Protein AF-A0A954Q756-F1 (afdb_monomer)

pLDDT: mean 82.17, std 11.8, range [59.94, 98.0]

Mean predicted aligned error: 11.75 Å

Secondary structure (DSSP, 8-state):
-HHHHHHHHHHHHHHTT---PPP-SPPPPP-SSHHHHHHHHHHHT---------TTSTT-TT--

Sequence (64 aa):
MTCFRISFFAMLLVIATIAVAEDPTPRIAWYGQLADGLAEAQRTGRPILLVSGAPQCHGVPGVW

Solvent-accessible surface area (backbone atoms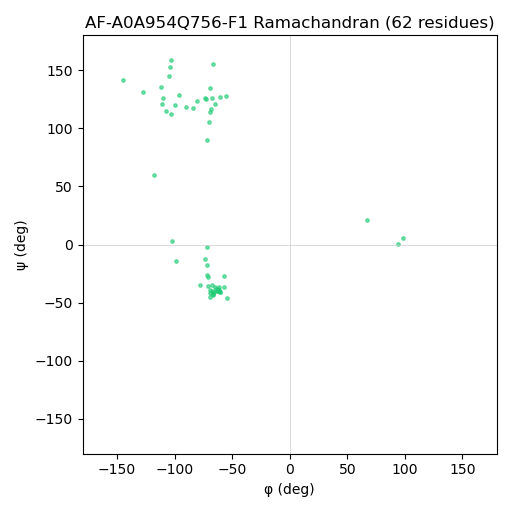 only — not comparable to full-atom values): 4439 Å² total; per-residue (Å²): 123,65,68,64,56,52,54,52,52,54,52,54,57,59,64,75,66,70,74,81,78,79,76,86,70,90,73,88,85,85,60,96,45,71,68,59,44,50,54,49,23,66,74,69,74,44,89,80,85,89,84,84,60,54,68,88,43,88,90,40,85,93,41,129

Radius of gyration: 22.82 Å; Cα contacts (8 Å, |Δi|>4): 22; chains: 1; bounding box: 34×57×34 Å

Structure (mmCIF, N/CA/C/O backbone):
data_AF-A0A954Q756-F1
#
_entry.id   AF-A0A954Q756-F1
#
loop_
_atom_site.group_PDB
_atom_site.id
_atom_site.type_symbol
_atom_site.label_atom_id
_atom_site.label_alt_id
_atom_site.label_comp_id
_atom_site.label_asym_id
_atom_site.label_entity_id
_atom_site.label_seq_id
_atom_site.pdbx_PDB_ins_code
_atom_site.Cartn_x
_atom_site.Cartn_y
_atom_site.Cartn_z
_atom_site.occupancy
_atom_site.B_iso_or_equiv
_atom_site.auth_seq_id
_atom_site.auth_comp_id
_atom_site.auth_asym_id
_atom_site.auth_atom_id
_atom_site.pdbx_PDB_model_num
ATOM 1 N N . MET A 1 1 ? 26.127 49.572 8.319 1.00 60.94 1 MET A N 1
ATOM 2 C CA . MET A 1 1 ? 26.121 48.189 8.866 1.00 60.94 1 MET A CA 1
ATOM 3 C C . MET A 1 1 ? 24.801 47.775 9.534 1.00 60.94 1 MET A C 1
ATOM 5 O O . MET A 1 1 ? 24.573 46.583 9.682 1.00 60.94 1 MET A O 1
ATOM 9 N N . THR A 1 2 ? 23.908 48.700 9.901 1.00 59.94 2 THR A N 1
ATOM 10 C CA . THR A 1 2 ? 22.589 48.405 10.506 1.00 59.94 2 THR A CA 1
ATOM 11 C C . THR A 1 2 ? 21.530 47.939 9.497 1.00 59.94 2 THR A C 1
ATOM 13 O O . THR A 1 2 ? 20.758 47.042 9.810 1.00 59.94 2 THR A O 1
ATOM 16 N N . CYS A 1 3 ? 21.549 48.457 8.263 1.00 62.91 3 CYS A N 1
ATOM 17 C CA . CYS A 1 3 ? 20.596 48.082 7.205 1.00 62.91 3 CYS A CA 1
ATOM 18 C C . CYS A 1 3 ? 20.669 46.584 6.826 1.00 62.91 3 CYS A C 1
ATOM 20 O O . CYS A 1 3 ? 19.647 45.917 6.718 1.00 62.91 3 CYS A O 1
ATOM 22 N N . PHE A 1 4 ? 21.879 46.012 6.751 1.00 61.41 4 PHE A N 1
ATOM 23 C CA . PHE A 1 4 ? 22.081 44.587 6.447 1.00 61.41 4 PHE A CA 1
ATOM 24 C C . PHE A 1 4 ? 21.524 43.659 7.542 1.00 61.41 4 PHE A C 1
ATOM 26 O O . PHE A 1 4 ? 20.953 42.615 7.242 1.00 61.41 4 PHE A O 1
ATOM 33 N N . ARG A 1 5 ? 21.630 44.064 8.818 1.00 70.38 5 ARG A N 1
ATOM 34 C CA . ARG A 1 5 ? 21.090 43.292 9.951 1.00 70.38 5 ARG A CA 1
ATOM 35 C C . ARG A 1 5 ? 19.562 43.320 9.987 1.00 70.38 5 ARG A C 1
ATOM 37 O O . ARG A 1 5 ? 18.967 42.306 10.326 1.00 70.38 5 ARG A O 1
ATOM 44 N N . ILE A 1 6 ? 18.940 44.439 9.605 1.00 71.88 6 ILE A N 1
ATOM 45 C CA . ILE A 1 6 ? 17.476 44.571 9.534 1.00 71.88 6 ILE A CA 1
ATOM 46 C C . ILE A 1 6 ? 16.914 43.725 8.386 1.00 71.88 6 ILE A C 1
ATOM 48 O O . ILE A 1 6 ? 15.971 42.971 8.608 1.00 71.88 6 ILE A O 1
ATOM 52 N N . SER A 1 7 ? 17.528 43.768 7.197 1.00 72.88 7 SER A N 1
ATOM 53 C CA . SER A 1 7 ? 17.102 42.923 6.069 1.00 72.88 7 SER A CA 1
ATOM 54 C C . SER A 1 7 ? 17.228 4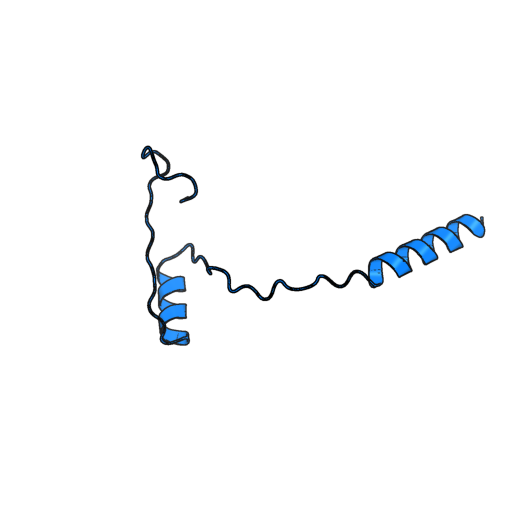1.432 6.371 1.00 72.88 7 SER A C 1
ATOM 56 O O . SER A 1 7 ? 16.337 40.661 6.027 1.00 72.88 7 SER A O 1
ATOM 58 N N . PHE A 1 8 ? 18.296 41.018 7.057 1.00 75.75 8 PHE A N 1
ATOM 59 C CA . PHE A 1 8 ? 18.477 39.618 7.442 1.00 75.75 8 PHE A CA 1
ATOM 60 C C . PHE A 1 8 ? 17.420 39.153 8.454 1.00 75.75 8 PHE A C 1
ATOM 62 O O . PHE A 1 8 ? 16.871 38.062 8.327 1.00 75.75 8 PHE A O 1
ATOM 69 N N . PHE A 1 9 ? 17.080 40.004 9.427 1.00 77.62 9 PHE A N 1
ATOM 70 C CA . PHE A 1 9 ? 16.048 39.694 10.417 1.00 77.62 9 PHE A CA 1
ATOM 71 C C . PHE A 1 9 ? 14.643 39.652 9.799 1.00 77.62 9 PHE A C 1
ATOM 73 O O . PHE A 1 9 ? 13.855 38.764 10.118 1.00 77.62 9 PHE A O 1
ATOM 80 N N . ALA A 1 10 ? 14.348 40.566 8.871 1.00 77.75 10 ALA A N 1
ATOM 81 C CA . ALA A 1 10 ? 13.09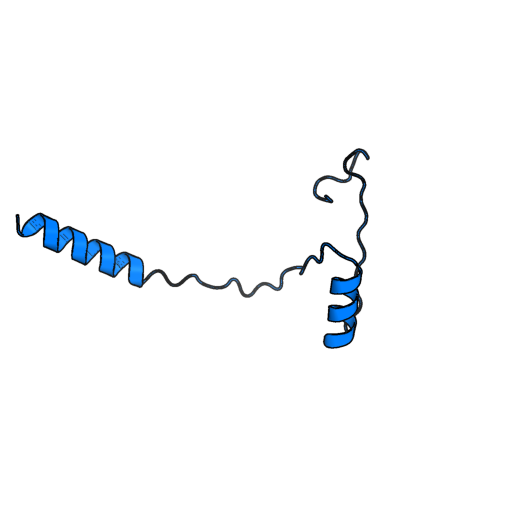7 40.563 8.118 1.00 77.75 10 ALA A CA 1
ATOM 82 C C . ALA A 1 10 ? 12.958 39.303 7.245 1.00 77.75 10 ALA A C 1
ATOM 84 O O . ALA A 1 10 ? 11.888 38.704 7.193 1.00 77.75 10 ALA A O 1
ATOM 85 N N . MET A 1 11 ? 14.047 38.854 6.615 1.00 76.25 11 MET A N 1
ATOM 86 C CA . MET A 1 11 ? 14.059 37.630 5.809 1.00 76.25 11 MET A CA 1
ATOM 87 C C . MET A 1 11 ? 13.871 36.365 6.663 1.00 76.25 11 MET A C 1
ATOM 89 O O . MET A 1 11 ? 13.105 35.484 6.282 1.00 76.25 11 MET A O 1
ATOM 93 N N . LEU A 1 12 ? 14.495 36.294 7.844 1.00 74.19 12 LEU A N 1
ATOM 94 C CA . LEU A 1 12 ? 14.286 35.194 8.797 1.00 74.19 12 LEU A CA 1
ATOM 95 C C . LEU A 1 12 ? 12.837 35.111 9.292 1.00 74.19 12 LEU A C 1
ATOM 97 O O . LEU A 1 12 ? 12.300 34.013 9.424 1.00 74.19 12 LEU A O 1
ATOM 101 N N . LEU A 1 13 ? 12.191 36.258 9.526 1.00 74.88 13 LEU A N 1
ATOM 102 C CA . LEU A 1 13 ? 10.792 36.302 9.952 1.00 74.88 13 LEU A CA 1
ATOM 103 C C . LEU A 1 13 ? 9.844 35.736 8.877 1.00 74.88 13 LEU A C 1
ATOM 105 O O . LEU A 1 13 ? 8.896 35.032 9.212 1.00 74.88 13 LEU A O 1
ATOM 109 N N . VAL A 1 14 ? 10.119 35.997 7.594 1.00 75.19 14 VAL A N 1
ATOM 110 C CA . VAL A 1 14 ? 9.329 35.473 6.461 1.00 75.19 14 VAL A CA 1
ATOM 111 C C . VAL A 1 14 ? 9.470 33.953 6.315 1.00 75.19 14 VAL A C 1
ATOM 113 O O . VAL A 1 14 ? 8.506 33.275 5.973 1.00 75.19 14 VAL A O 1
ATOM 116 N N . ILE A 1 15 ? 10.646 33.391 6.602 1.00 71.12 15 ILE A N 1
ATOM 117 C CA . ILE A 1 15 ? 10.865 31.936 6.527 1.00 71.12 15 ILE A CA 1
ATOM 118 C C . ILE A 1 15 ? 10.126 31.205 7.663 1.00 71.12 15 ILE A C 1
ATOM 120 O O . ILE A 1 15 ? 9.718 30.061 7.496 1.00 71.12 15 ILE A O 1
ATOM 124 N N . ALA A 1 16 ? 9.900 31.845 8.811 1.00 70.38 16 ALA A N 1
ATOM 125 C CA . ALA A 1 16 ? 9.195 31.213 9.927 1.00 70.38 16 ALA A CA 1
ATOM 126 C C . ALA A 1 16 ? 7.681 31.028 9.687 1.00 70.38 16 ALA A C 1
ATOM 128 O O . ALA A 1 16 ? 7.052 30.241 10.391 1.00 70.38 16 ALA A O 1
ATOM 129 N N . THR A 1 17 ? 7.081 31.734 8.720 1.00 67.50 17 THR A N 1
ATOM 130 C CA . THR A 1 17 ? 5.626 31.720 8.478 1.00 67.50 17 THR A CA 1
ATOM 131 C C . THR A 1 17 ? 5.184 30.859 7.298 1.00 67.50 17 THR A C 1
ATOM 133 O O . THR A 1 17 ? 3.984 30.803 7.018 1.00 67.50 17 THR A O 1
ATOM 136 N N . ILE 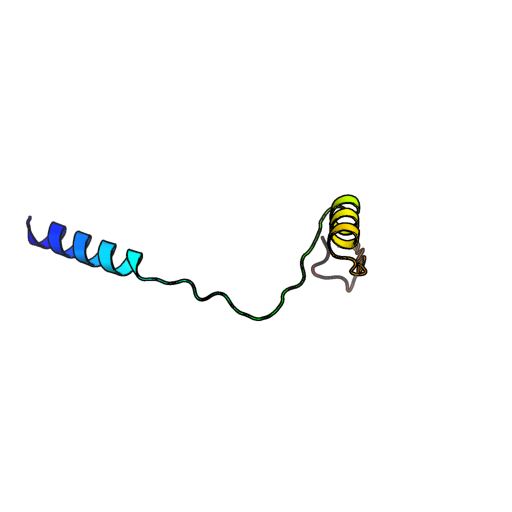A 1 18 ? 6.092 30.145 6.620 1.00 69.56 18 ILE A N 1
ATOM 137 C CA . ILE A 1 18 ? 5.685 29.173 5.597 1.00 69.56 18 ILE A CA 1
ATOM 138 C C . ILE A 1 18 ? 5.051 27.941 6.260 1.00 69.56 18 ILE A C 1
ATOM 140 O O . ILE A 1 18 ? 5.713 26.964 6.598 1.00 69.56 18 ILE A O 1
ATOM 144 N N . ALA A 1 19 ? 3.735 27.988 6.457 1.00 66.75 19 ALA A N 1
ATOM 145 C CA . ALA A 1 19 ? 2.948 26.814 6.798 1.00 66.75 19 ALA A CA 1
ATOM 146 C C . ALA A 1 19 ? 2.899 25.889 5.573 1.00 66.75 19 ALA A C 1
ATOM 148 O O . ALA A 1 19 ? 2.331 26.241 4.538 1.00 66.75 19 ALA A O 1
ATOM 149 N N . VAL A 1 20 ? 3.508 24.708 5.680 1.00 70.25 20 VAL A N 1
ATOM 150 C CA . VAL A 1 20 ? 3.323 23.643 4.691 1.00 70.25 20 VAL A CA 1
ATOM 151 C C . VAL A 1 20 ? 1.895 23.134 4.863 1.00 70.25 20 VAL A C 1
ATOM 153 O O . VAL A 1 20 ? 1.587 22.476 5.853 1.00 70.25 20 VAL A O 1
ATOM 156 N N . ALA A 1 21 ? 1.003 23.495 3.942 1.00 69.50 21 ALA A N 1
ATOM 157 C CA . ALA A 1 21 ? -0.345 22.943 3.914 1.00 69.50 21 ALA A CA 1
ATOM 158 C C . ALA A 1 21 ? -0.256 21.439 3.607 1.00 69.50 21 ALA A C 1
ATOM 160 O O . ALA A 1 21 ? 0.305 21.046 2.583 1.00 69.50 21 ALA A O 1
ATOM 161 N N . GLU A 1 22 ? -0.773 20.601 4.504 1.00 72.31 22 GLU A N 1
ATOM 162 C CA . GLU A 1 22 ? -0.874 19.162 4.274 1.00 72.31 22 GLU A CA 1
ATOM 163 C C . GLU A 1 22 ? -1.998 18.906 3.261 1.00 72.31 22 GLU A C 1
ATOM 165 O O . GLU A 1 22 ? -3.119 19.385 3.432 1.00 72.31 22 GLU A O 1
ATOM 170 N N . ASP A 1 23 ? -1.689 18.194 2.176 1.00 78.56 23 ASP A N 1
ATOM 171 C CA . ASP A 1 23 ? -2.690 17.775 1.199 1.00 78.56 23 ASP A CA 1
ATOM 172 C C . ASP A 1 23 ? -3.605 16.719 1.849 1.00 78.56 23 ASP A C 1
ATOM 174 O O . ASP A 1 23 ? -3.111 15.644 2.207 1.00 78.56 23 ASP A O 1
ATOM 178 N N . PRO A 1 24 ? -4.917 16.988 2.012 1.00 80.94 24 PRO A N 1
ATOM 179 C CA . PRO A 1 24 ? -5.841 16.077 2.679 1.00 80.94 24 PRO A CA 1
ATOM 180 C C . PRO A 1 24 ? -6.161 14.831 1.840 1.00 80.94 24 PRO A C 1
ATOM 182 O O . PRO A 1 24 ? -6.934 13.979 2.288 1.00 80.94 24 PRO A O 1
ATOM 185 N N . THR A 1 25 ? -5.630 14.710 0.617 1.00 87.31 25 THR A N 1
ATOM 186 C CA . THR A 1 25 ? -5.863 13.528 -0.211 1.00 87.31 25 THR A CA 1
ATOM 187 C C . THR A 1 25 ? -5.185 12.284 0.381 1.00 87.31 25 THR A C 1
ATOM 189 O O . THR A 1 25 ? -3.973 12.266 0.620 1.00 87.31 25 THR A O 1
ATOM 192 N N . P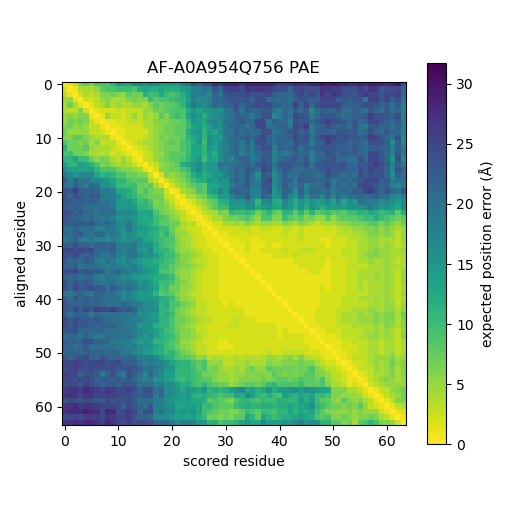RO A 1 26 ? -5.943 11.192 0.600 1.00 84.69 26 PRO A N 1
ATOM 193 C CA . PRO A 1 26 ? -5.368 9.930 1.046 1.00 84.69 26 PRO A CA 1
ATOM 194 C C . PRO A 1 26 ? -4.350 9.406 0.025 1.00 84.69 26 PRO A C 1
ATOM 196 O O . PRO A 1 26 ? -4.673 9.246 -1.152 1.00 84.69 26 PRO A O 1
ATOM 199 N N . ARG A 1 27 ? -3.127 9.098 0.475 1.00 86.50 27 ARG A N 1
ATOM 200 C CA . ARG A 1 27 ? -2.069 8.503 -0.360 1.00 86.50 27 ARG A CA 1
ATOM 201 C C . ARG A 1 27 ? -1.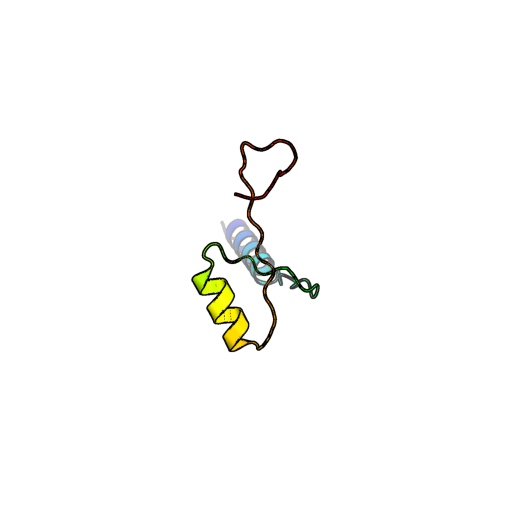902 7.008 -0.099 1.00 86.50 27 ARG A C 1
ATOM 203 O O . ARG A 1 27 ? -2.271 6.495 0.956 1.00 86.50 27 ARG A O 1
ATOM 210 N N . ILE A 1 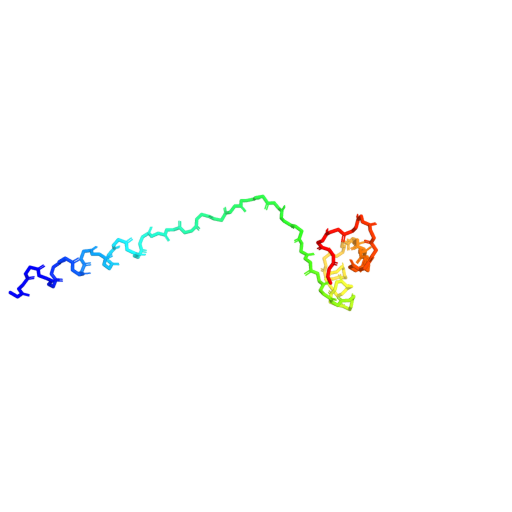28 ? -1.310 6.316 -1.071 1.00 89.44 28 ILE A N 1
ATOM 211 C CA . ILE A 1 28 ? -0.891 4.919 -0.921 1.00 89.44 28 ILE A CA 1
ATOM 212 C C . ILE A 1 28 ? 0.345 4.882 -0.017 1.00 89.44 28 ILE A C 1
ATOM 214 O O . ILE A 1 28 ? 1.346 5.540 -0.304 1.00 89.44 28 ILE A O 1
ATOM 218 N N . ALA A 1 29 ? 0.274 4.102 1.060 1.00 91.69 29 ALA A N 1
ATOM 219 C CA . ALA A 1 29 ? 1.437 3.755 1.864 1.00 91.69 29 ALA A CA 1
ATOM 220 C C . ALA A 1 29 ? 2.142 2.552 1.223 1.00 91.69 29 ALA A C 1
ATOM 222 O O . ALA A 1 29 ? 1.553 1.478 1.104 1.00 91.69 29 ALA A O 1
ATOM 223 N N . TRP A 1 30 ? 3.387 2.745 0.792 1.00 91.62 30 TRP A N 1
ATOM 224 C CA . TRP A 1 30 ? 4.211 1.690 0.208 1.00 91.62 30 TRP A CA 1
ATOM 225 C C . TRP A 1 30 ? 5.122 1.085 1.275 1.00 91.62 30 TRP A C 1
ATOM 227 O O . TRP A 1 30 ? 5.847 1.810 1.954 1.00 91.62 30 TRP A O 1
ATOM 237 N N . TYR A 1 31 ? 5.106 -0.241 1.390 1.00 94.00 31 TYR A N 1
ATOM 238 C CA . TYR A 1 31 ? 5.992 -1.004 2.267 1.00 94.00 31 TYR A CA 1
ATOM 239 C C . TYR A 1 31 ? 6.967 -1.799 1.402 1.00 94.00 31 TYR A C 1
ATOM 241 O O . TYR A 1 31 ? 6.536 -2.604 0.580 1.00 94.00 31 TYR A O 1
ATOM 249 N N . GLY A 1 32 ? 8.272 -1.566 1.572 1.00 91.62 32 GLY A N 1
ATOM 250 C CA . GLY A 1 32 ? 9.307 -2.250 0.785 1.00 91.62 32 GLY A CA 1
ATOM 251 C C . GLY A 1 32 ? 9.475 -3.726 1.157 1.00 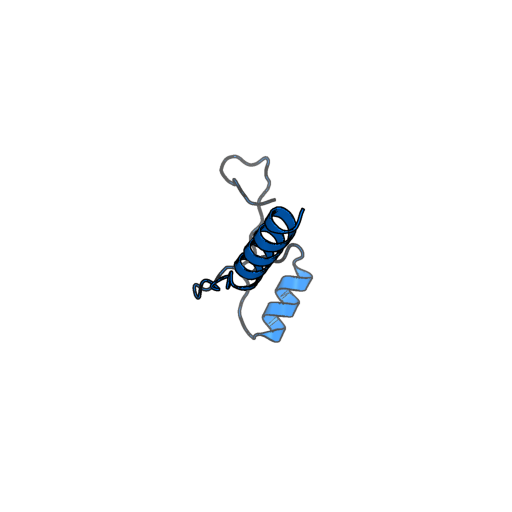91.62 32 GLY A C 1
ATOM 252 O O . GLY A 1 32 ? 9.869 -4.534 0.322 1.00 91.62 32 GLY A O 1
ATOM 253 N N . GLN A 1 33 ? 9.131 -4.093 2.394 1.00 93.56 33 GLN A N 1
ATOM 254 C CA . GLN A 1 33 ? 9.161 -5.469 2.875 1.00 93.56 33 GLN A CA 1
ATOM 255 C C . GLN A 1 33 ? 7.738 -5.978 3.120 1.00 93.56 33 GLN A C 1
ATOM 257 O O . GLN A 1 33 ? 6.925 -5.315 3.768 1.00 93.56 33 GLN A O 1
ATOM 262 N N . LEU A 1 34 ? 7.447 -7.203 2.672 1.00 94.06 34 LEU A N 1
ATOM 263 C CA . LEU A 1 34 ? 6.140 -7.836 2.881 1.00 94.06 34 LEU A CA 1
ATOM 264 C C . LEU A 1 34 ? 5.759 -7.927 4.370 1.00 94.06 34 LEU A C 1
ATOM 266 O O . LEU A 1 34 ? 4.592 -7.755 4.714 1.00 94.06 34 LEU A O 1
ATOM 270 N N . ALA A 1 35 ? 6.734 -8.172 5.252 1.00 97.12 35 ALA A N 1
ATOM 271 C CA . ALA A 1 35 ? 6.501 -8.281 6.692 1.00 97.12 35 ALA A CA 1
ATOM 272 C C . ALA A 1 35 ? 5.914 -6.990 7.288 1.00 97.12 35 ALA A C 1
ATOM 274 O O . ALA A 1 35 ? 4.974 -7.058 8.079 1.00 97.12 35 ALA A O 1
ATOM 275 N N . ASP A 1 36 ? 6.407 -5.828 6.857 1.00 97.06 36 ASP A N 1
ATOM 276 C CA . ASP A 1 36 ? 5.945 -4.531 7.358 1.00 97.06 36 ASP A CA 1
ATOM 277 C C . ASP A 1 36 ? 4.515 -4.241 6.887 1.00 97.06 36 ASP A C 1
ATOM 279 O O . ASP A 1 36 ? 3.664 -3.821 7.673 1.00 97.06 36 ASP A O 1
ATOM 283 N N . GLY A 1 37 ? 4.218 -4.549 5.618 1.00 96.19 37 GLY A N 1
ATOM 284 C CA . GLY A 1 37 ? 2.869 -4.419 5.067 1.00 96.19 37 GLY A CA 1
ATOM 285 C C . GLY A 1 37 ? 1.856 -5.324 5.773 1.00 96.19 37 GLY A C 1
ATOM 286 O O . GLY A 1 37 ? 0.742 -4.890 6.064 1.00 96.19 37 GLY A O 1
ATOM 287 N N . LEU A 1 38 ? 2.240 -6.561 6.105 1.00 97.75 38 LEU A N 1
ATOM 288 C CA . LEU A 1 38 ? 1.395 -7.479 6.877 1.00 97.75 38 LEU A CA 1
ATOM 289 C C . LEU A 1 38 ? 1.172 -6.995 8.315 1.00 97.75 38 LEU A C 1
ATOM 291 O O . LEU A 1 38 ? 0.043 -7.061 8.806 1.00 97.75 38 LEU A O 1
ATOM 295 N N . ALA A 1 39 ? 2.213 -6.477 8.974 1.00 98.00 39 ALA A N 1
ATOM 296 C CA . ALA A 1 39 ? 2.093 -5.914 10.316 1.00 98.00 39 ALA A CA 1
ATOM 297 C C . ALA A 1 39 ? 1.109 -4.730 10.339 1.00 98.00 39 ALA A C 1
ATOM 299 O O . ALA A 1 39 ? 0.264 -4.639 11.233 1.00 98.00 39 ALA A O 1
ATOM 300 N N . GLU A 1 40 ? 1.151 -3.866 9.321 1.00 97.25 40 GLU A N 1
ATOM 301 C CA . GLU A 1 40 ? 0.195 -2.766 9.175 1.00 97.25 40 GLU A CA 1
ATOM 302 C C . GLU A 1 40 ? -1.235 -3.257 8.901 1.00 97.25 40 GLU A C 1
ATOM 304 O O . GLU A 1 40 ? -2.197 -2.748 9.491 1.00 97.25 40 GLU A O 1
ATOM 309 N N . ALA A 1 41 ? -1.390 -4.256 8.028 1.00 97.25 41 ALA A N 1
ATOM 310 C CA . ALA A 1 41 ? -2.683 -4.878 7.737 1.00 97.25 41 ALA A CA 1
ATOM 311 C C . ALA A 1 41 ? -3.348 -5.374 9.025 1.00 97.25 41 ALA A C 1
ATOM 313 O O . ALA A 1 41 ? -4.519 -5.093 9.284 1.00 97.25 41 ALA A O 1
ATOM 314 N N . GLN A 1 42 ? -2.571 -6.056 9.870 1.00 97.88 42 GLN A N 1
ATOM 315 C CA . GLN A 1 42 ? -3.038 -6.568 11.152 1.00 97.88 42 GLN A CA 1
ATOM 316 C C . GLN A 1 42 ? -3.373 -5.439 12.131 1.00 97.88 42 GLN A C 1
ATOM 318 O O . GLN A 1 42 ? -4.418 -5.486 12.780 1.00 97.88 42 GLN A O 1
ATOM 323 N N . ARG A 1 43 ? -2.524 -4.409 12.222 1.00 97.75 43 ARG A N 1
ATOM 324 C CA . ARG A 1 43 ? -2.735 -3.255 13.112 1.00 97.75 43 ARG A CA 1
ATOM 325 C C . ARG A 1 43 ? -4.008 -2.480 12.769 1.00 97.75 43 ARG A C 1
ATOM 327 O O . ARG A 1 43 ? -4.671 -1.962 13.664 1.00 97.75 43 ARG A O 1
ATOM 334 N N . THR A 1 44 ? -4.326 -2.370 11.482 1.00 96.81 44 THR A N 1
ATOM 335 C CA . THR A 1 44 ? -5.451 -1.563 10.983 1.00 96.81 44 THR A CA 1
ATOM 336 C C . THR A 1 44 ? -6.707 -2.375 10.677 1.00 96.81 44 THR A C 1
ATOM 338 O O . THR A 1 44 ? -7.772 -1.788 10.498 1.00 96.81 44 THR A O 1
ATOM 341 N N . GLY A 1 45 ? -6.602 -3.703 10.592 1.00 97.56 45 GLY A N 1
ATOM 342 C CA . GLY A 1 45 ? -7.688 -4.577 10.148 1.00 97.56 45 GLY A CA 1
ATOM 343 C C . GLY A 1 45 ? -8.053 -4.395 8.670 1.00 97.56 45 GLY A C 1
ATOM 344 O O . GLY A 1 45 ? -9.170 -4.723 8.271 1.00 97.56 45 GLY A O 1
ATOM 345 N N . ARG A 1 46 ? -7.147 -3.838 7.854 1.00 95.38 46 ARG A N 1
ATOM 346 C CA . ARG A 1 46 ? -7.373 -3.563 6.426 1.00 95.38 46 ARG A CA 1
ATOM 347 C C . ARG A 1 46 ? -6.632 -4.585 5.556 1.00 95.38 46 ARG A C 1
ATOM 349 O O . ARG A 1 46 ? -5.526 -4.983 5.914 1.00 95.38 46 ARG A O 1
ATOM 356 N N . PRO A 1 47 ? -7.191 -4.996 4.403 1.00 95.81 47 PRO A N 1
ATOM 357 C CA . PRO A 1 47 ? -6.478 -5.854 3.459 1.00 95.81 47 PRO A CA 1
ATOM 358 C C . PRO A 1 47 ? -5.281 -5.125 2.830 1.00 95.81 47 PRO A C 1
ATOM 360 O O . PRO A 1 47 ? -5.286 -3.897 2.715 1.00 95.81 47 PRO A O 1
ATOM 363 N N . ILE A 1 48 ? -4.287 -5.893 2.371 1.00 95.81 48 ILE A N 1
ATOM 364 C CA . ILE A 1 48 ? -3.136 -5.380 1.611 1.00 95.81 48 ILE A CA 1
ATOM 365 C C . ILE A 1 48 ? -3.259 -5.687 0.117 1.00 95.81 48 ILE A C 1
ATOM 367 O O . ILE A 1 48 ? -3.852 -6.690 -0.278 1.00 95.81 48 ILE A 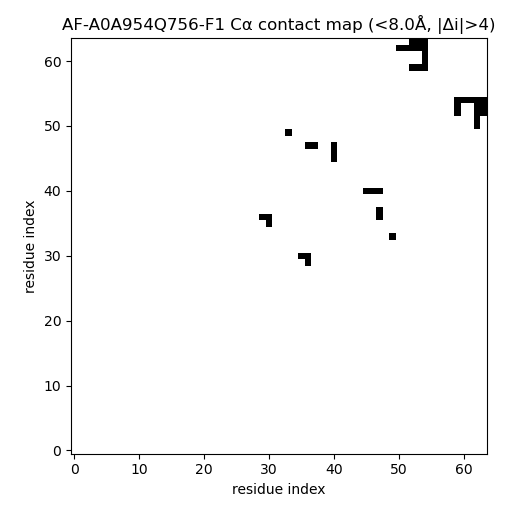O 1
ATOM 371 N N . LEU A 1 49 ? -2.631 -4.842 -0.703 1.00 95.38 49 LEU A N 1
ATOM 372 C CA . LEU A 1 49 ? -2.359 -5.103 -2.113 1.00 95.38 49 LEU A CA 1
ATOM 373 C C . LEU A 1 49 ? -0.861 -5.380 -2.272 1.00 95.38 49 LEU A C 1
ATOM 375 O O . LEU A 1 49 ? -0.046 -4.489 -2.043 1.00 95.38 49 LEU A O 1
ATOM 379 N N . LEU A 1 50 ? -0.501 -6.602 -2.667 1.00 93.81 50 LEU A N 1
ATOM 380 C CA . LEU A 1 50 ? 0.882 -6.952 -2.980 1.00 93.81 50 LEU A CA 1
ATOM 381 C C . LEU A 1 50 ? 1.152 -6.702 -4.465 1.00 93.81 50 LEU A C 1
ATOM 383 O O . LEU A 1 50 ? 0.541 -7.336 -5.324 1.00 93.81 50 LEU A O 1
ATOM 387 N N . VAL A 1 51 ? 2.088 -5.800 -4.754 1.00 90.25 51 VAL A N 1
ATOM 388 C CA . VAL A 1 51 ? 2.575 -5.529 -6.110 1.00 90.25 51 VAL A CA 1
ATOM 389 C C . VAL A 1 51 ? 4.004 -6.047 -6.213 1.00 90.25 51 VAL A C 1
ATOM 391 O O . VAL A 1 51 ? 4.853 -5.687 -5.405 1.00 90.25 51 VAL A O 1
ATOM 394 N N . SER A 1 52 ? 4.268 -6.895 -7.205 1.00 85.75 52 SER A N 1
ATOM 395 C CA . SER A 1 52 ? 5.613 -7.357 -7.545 1.00 85.75 52 SER A CA 1
ATOM 396 C C . SER A 1 52 ? 5.848 -7.107 -9.027 1.00 85.75 52 SER A C 1
ATOM 398 O O . SER A 1 52 ? 4.996 -7.414 -9.862 1.00 85.75 52 SER A O 1
ATOM 400 N N . GLY A 1 53 ? 6.989 -6.509 -9.341 1.00 84.88 53 GLY A N 1
ATOM 401 C CA . GLY A 1 53 ? 7.384 -6.154 -10.692 1.00 84.88 53 GLY A CA 1
ATOM 402 C C . GLY A 1 53 ? 8.884 -6.323 -10.834 1.00 84.88 53 GLY A C 1
ATOM 403 O O . GLY A 1 53 ? 9.637 -6.053 -9.905 1.00 84.88 53 GLY A O 1
ATOM 404 N N . ALA A 1 54 ? 9.306 -6.809 -11.993 1.00 84.69 54 ALA A N 1
ATOM 405 C CA . ALA A 1 54 ? 10.709 -6.906 -12.350 1.00 84.69 54 ALA A CA 1
ATOM 406 C C . ALA A 1 54 ? 11.040 -5.708 -13.254 1.00 84.69 54 ALA A C 1
ATOM 408 O O . ALA A 1 54 ? 10.432 -5.612 -14.322 1.00 84.69 54 ALA A O 1
ATOM 409 N N . PRO A 1 55 ? 11.984 -4.819 -12.888 1.00 81.25 55 PRO A N 1
ATOM 410 C CA . PRO A 1 55 ? 12.310 -3.640 -13.696 1.00 81.25 55 PRO A CA 1
ATOM 411 C C . PRO A 1 55 ? 12.741 -3.974 -15.130 1.00 81.25 55 PRO A C 1
ATOM 413 O O . PRO A 1 55 ? 12.549 -3.176 -16.043 1.00 81.25 55 PRO A O 1
ATOM 416 N N . GLN A 1 56 ? 13.303 -5.168 -15.347 1.00 84.00 56 GLN A N 1
ATOM 417 C CA . GLN A 1 56 ? 13.676 -5.666 -16.673 1.00 84.00 56 GLN A CA 1
ATOM 418 C C . GLN A 1 56 ? 12.484 -6.101 -17.544 1.00 84.00 56 GLN A C 1
ATOM 420 O O . GLN A 1 56 ? 12.653 -6.337 -18.740 1.00 84.00 56 GLN A O 1
ATOM 425 N N . CYS A 1 57 ? 11.286 -6.245 -16.975 1.00 84.81 57 CYS A N 1
ATOM 426 C CA . CYS A 1 57 ? 10.094 -6.605 -17.731 1.00 84.81 57 CYS A CA 1
ATOM 427 C C . CYS A 1 57 ? 9.525 -5.365 -18.435 1.00 84.81 57 CYS A C 1
ATOM 429 O O . CYS A 1 57 ? 9.177 -4.371 -17.796 1.00 84.81 57 CYS A O 1
ATOM 431 N N . HIS A 1 58 ? 9.378 -5.434 -19.761 1.00 78.75 58 HIS A N 1
ATOM 432 C CA . HIS A 1 58 ? 8.706 -4.389 -20.534 1.00 78.75 58 HIS A CA 1
ATOM 433 C C . HIS A 1 58 ? 7.290 -4.137 -19.983 1.00 78.75 58 HIS A C 1
ATOM 435 O O . HIS A 1 58 ? 6.499 -5.069 -19.858 1.00 78.75 58 HIS A O 1
ATOM 441 N N . GLY A 1 59 ? 6.964 -2.874 -19.685 1.00 74.31 59 GLY A N 1
ATOM 442 C CA . GLY A 1 59 ? 5.616 -2.462 -19.273 1.00 74.31 59 GLY A CA 1
ATOM 443 C C . GLY A 1 59 ? 5.381 -2.296 -17.767 1.00 74.31 59 GLY A C 1
ATOM 444 O O . GLY A 1 59 ? 4.251 -1.997 -17.392 1.00 74.31 59 GLY A O 1
ATOM 445 N N . VAL A 1 60 ? 6.408 -2.421 -16.913 1.00 80.94 60 VAL A N 1
ATOM 446 C CA . VAL A 1 60 ? 6.286 -2.192 -15.454 1.00 80.94 60 VAL A CA 1
ATOM 447 C C . VAL A 1 60 ? 7.180 -1.030 -14.968 1.00 80.94 60 VAL A C 1
ATOM 449 O O . VAL A 1 60 ? 8.075 -1.234 -14.149 1.00 80.94 60 VAL A O 1
ATOM 452 N N . PRO A 1 61 ? 7.000 0.207 -15.478 1.00 69.00 61 PRO A N 1
ATOM 453 C CA . PRO A 1 61 ? 7.764 1.352 -14.991 1.00 69.00 61 PRO A CA 1
ATOM 454 C C . PRO A 1 61 ? 7.331 1.716 -13.561 1.00 69.00 61 PRO A C 1
ATOM 456 O O . PRO A 1 61 ? 6.138 1.809 -13.280 1.00 69.00 61 PRO A O 1
ATOM 459 N N . GLY A 1 62 ? 8.286 1.970 -12.663 1.00 67.50 62 GLY A N 1
ATOM 460 C CA . GLY A 1 62 ? 7.986 2.505 -11.328 1.00 67.50 62 GLY A CA 1
ATOM 461 C C . GLY A 1 62 ? 7.828 1.485 -10.197 1.00 67.50 62 GLY A C 1
ATOM 462 O O . GLY A 1 62 ? 7.577 1.903 -9.069 1.00 67.50 62 GLY A O 1
ATOM 463 N N . VAL A 1 63 ? 7.981 0.185 -10.469 1.00 70.75 63 VAL A N 1
ATOM 464 C CA . VAL A 1 63 ? 8.069 -0.866 -9.442 1.00 70.75 63 VAL A CA 1
ATOM 465 C C . VAL A 1 63 ? 9.540 -1.262 -9.317 1.00 70.75 63 VAL A C 1
ATOM 467 O O . VAL A 1 63 ? 10.108 -1.780 -10.278 1.00 70.75 63 VAL A O 1
ATOM 470 N N . TRP A 1 64 ? 10.155 -0.953 -8.173 1.00 62.16 64 TRP A N 1
ATOM 471 C CA . TRP A 1 64 ? 11.586 -1.127 -7.891 1.00 62.16 64 TRP A CA 1
ATOM 472 C C . TRP A 1 64 ? 11.793 -2.033 -6.684 1.00 62.16 64 TRP A C 1
ATOM 474 O O . TRP A 1 64 ? 10.974 -1.923 -5.742 1.00 62.16 64 TRP A O 1
#

Foldseek 3Di:
DVVVVVVVVVVVVVVVPPDPDDDPDDDDDDDPDPVVQVVVCVVPVHDDDDDDDDPPDPPDPPHD